Protein AF-A0A7G2IT40-F1 (afdb_monomer)

Radius of gyration: 14.06 Å; Cα contacts (8 Å, |Δi|>4): 92; chains: 1; bounding box: 41×23×29 Å

Sequence (68 aa):
MSEKTFLVEIGTEELPPKALRSLAESFAANFTAELDNAGIAHGNVEWFAAPRRLALKSRESGGISTRS

Solvent-accessible surface area (backbone atoms only — not comparable to full-atom values): 4116 Å² total; per-residue (Å²): 136,82,81,51,72,49,74,51,75,45,84,46,68,88,48,58,80,81,49,40,58,59,53,36,52,52,47,50,52,52,52,51,52,52,32,58,74,69,68,50,85,68,43,67,74,47,68,42,69,52,56,44,37,39,34,41,39,30,38,44,67,91,66,84,82,77,81,126

Organism: Citrobacter freundii (NCBI:txid546)

Foldseek 3Di:
DDWDKDKDKDFAAQADPVVQVVVQVVVQVVVVVVCVVVVNQWADWDWDGDRGMTMIMIIRPPDDPPDD

Mean predicted aligned error: 6.96 Å

pLDDT: mean 83.2, std 15.15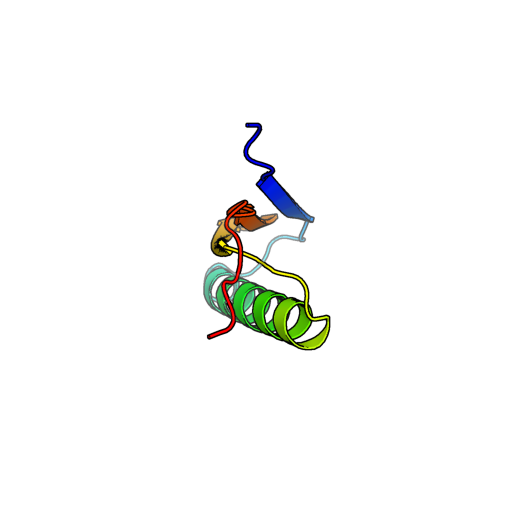, range [41.09, 94.19]

Nearest PDB structures (foldseek):
  7eiv-assembly1_C  TM=9.411E-01  e=9.478E-06  Escherichia coli K-12
  7yse-assembly1_C  TM=9.376E-01  e=9.478E-06  Escherichia coli K-12
  8h1c-assembly1_B  TM=9.456E-01  e=2.889E-03  Oryza sativa Japonica Group
  7xjy-assembly1_B  TM=9.589E-01  e=9.068E-03  Oryza sativa Japonica Group
  8ie2-assembly1_E  TM=8.715E-01  e=3.023E-02  Lactiplantibacillus plantarum WCFS1

InterPro domains:
  IPR006194 Glycine-tRNA synthetase, heterodimeric [PTHR30075] (3-57)
  IPR015944 Glycine-tRNA ligase, beta subunit [PF02092] (6-59)
  IPR015944 Glycine-tRNA ligase, beta subunit [PR01045] (7-20)
  IPR015944 Glycine-tRNA ligase, beta subunit [PR01045] (50-62)

Secondary structure (DSSP, 8-state):
---EEEEEEEE-SS--HHHHHHHHHHHHHHHHHHHHHTT-----EEEEEETTEEEEEEEE--------

Structure (mmCIF, N/CA/C/O backbone):
data_AF-A0A7G2IT40-F1
#
_entry.id   AF-A0A7G2IT40-F1
#
loop_
_atom_site.group_PDB
_atom_site.id
_atom_site.type_symbol
_atom_site.label_atom_id
_atom_site.label_alt_id
_atom_site.label_comp_id
_atom_site.label_asym_id
_atom_site.label_entity_id
_atom_site.label_seq_id
_atom_site.pdbx_PDB_ins_code
_atom_site.Cartn_x
_atom_site.Cartn_y
_atom_site.Cartn_z
_atom_site.occupancy
_atom_site.B_iso_or_equiv
_atom_site.auth_seq_id
_atom_site.auth_comp_id
_atom_site.auth_asym_id
_atom_site.auth_atom_id
_atom_site.pdbx_PDB_model_num
ATOM 1 N N . MET A 1 1 ? -20.208 17.173 7.180 1.00 41.09 1 MET A N 1
ATOM 2 C CA . MET A 1 1 ? -19.398 15.991 7.533 1.00 41.09 1 MET A CA 1
ATOM 3 C C . MET A 1 1 ? -18.161 16.017 6.654 1.00 41.09 1 MET A C 1
ATOM 5 O O . MET A 1 1 ? -18.325 16.025 5.442 1.00 41.09 1 MET A O 1
ATOM 9 N N . SER A 1 2 ? -16.968 16.159 7.229 1.00 55.44 2 SER A N 1
ATOM 10 C CA . SER A 1 2 ? -15.708 16.160 6.478 1.00 55.44 2 SER A CA 1
ATOM 11 C C . SER A 1 2 ? -15.164 14.737 6.393 1.00 55.44 2 SER A C 1
ATOM 13 O O . SER A 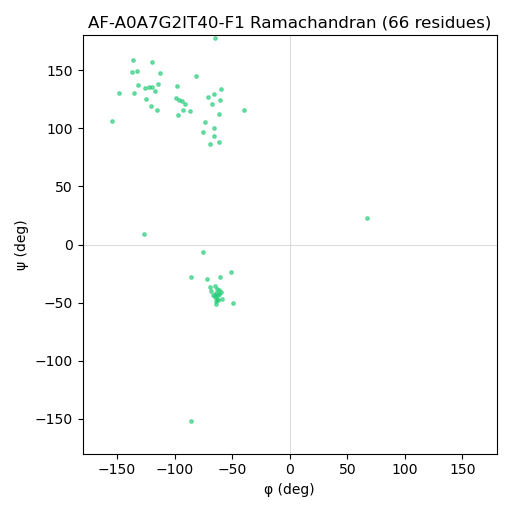1 2 ? -14.915 14.112 7.421 1.00 55.44 2 SER A O 1
ATOM 15 N N . GLU A 1 3 ? -14.984 14.221 5.179 1.00 66.12 3 GLU A N 1
ATOM 16 C CA . GLU A 1 3 ? -14.210 12.996 4.981 1.00 66.12 3 GLU A CA 1
ATOM 17 C C . GLU A 1 3 ? -12.745 13.288 5.312 1.00 66.12 3 GLU A C 1
ATOM 19 O O . GLU A 1 3 ? -12.126 14.174 4.715 1.00 66.12 3 GLU A O 1
ATOM 24 N N . LYS A 1 4 ? -12.186 12.566 6.286 1.00 78.44 4 LYS A N 1
ATOM 25 C CA . LYS A 1 4 ? -10.763 12.649 6.608 1.00 78.44 4 LYS A CA 1
ATOM 26 C C . LYS A 1 4 ? -10.031 11.580 5.815 1.00 78.44 4 LYS A C 1
ATOM 28 O O . LYS A 1 4 ? -10.256 10.383 5.980 1.00 78.44 4 LYS A O 1
ATOM 33 N N . THR A 1 5 ? -9.169 12.033 4.915 1.00 84.75 5 THR A N 1
ATOM 34 C CA . THR A 1 5 ? -8.270 11.152 4.173 1.00 84.75 5 THR A CA 1
ATOM 35 C C . THR A 1 5 ? -6.924 11.140 4.877 1.00 84.75 5 THR A C 1
ATOM 37 O O . THR A 1 5 ? -6.318 12.192 5.075 1.00 84.75 5 THR A O 1
ATOM 40 N N . PHE A 1 6 ? -6.460 9.951 5.238 1.00 86.88 6 PHE A N 1
ATOM 41 C CA . PHE A 1 6 ? -5.104 9.722 5.702 1.00 86.88 6 PHE A CA 1
ATOM 42 C C . PHE A 1 6 ? -4.241 9.319 4.506 1.00 86.88 6 PHE A C 1
ATOM 44 O O . PHE A 1 6 ? -4.561 8.361 3.803 1.00 86.88 6 PHE A O 1
ATOM 51 N N . LEU A 1 7 ? -3.159 10.054 4.266 1.00 90.94 7 LEU A N 1
ATOM 52 C CA . LEU A 1 7 ? -2.192 9.762 3.213 1.00 90.94 7 LEU A CA 1
ATOM 53 C C . LEU A 1 7 ? -0.807 9.670 3.846 1.00 90.94 7 LEU A C 1
ATOM 55 O O . LEU A 1 7 ? -0.363 10.613 4.499 1.00 90.94 7 LEU A O 1
ATOM 59 N N . VAL A 1 8 ? -0.125 8.552 3.623 1.00 90.06 8 VAL A N 1
ATOM 60 C CA . VAL A 1 8 ? 1.287 8.378 3.968 1.00 90.06 8 VAL A CA 1
ATOM 61 C C . VAL A 1 8 ? 2.076 8.145 2.689 1.00 90.06 8 VAL A C 1
ATOM 63 O O . VAL A 1 8 ? 1.682 7.332 1.856 1.00 90.06 8 VAL A O 1
ATOM 66 N N . GLU A 1 9 ? 3.180 8.870 2.528 1.00 92.88 9 GLU A N 1
ATOM 67 C CA . GLU A 1 9 ? 4.101 8.731 1.402 1.00 92.88 9 GLU A CA 1
ATOM 68 C C . GLU A 1 9 ? 5.516 8.491 1.926 1.00 92.88 9 GLU A C 1
ATOM 70 O O . GLU A 1 9 ? 5.984 9.162 2.845 1.00 92.88 9 GLU A O 1
ATOM 75 N N . ILE A 1 10 ? 6.198 7.528 1.316 1.00 88.00 10 ILE A N 1
ATOM 76 C CA . ILE A 1 10 ? 7.592 7.200 1.566 1.00 88.00 10 ILE A CA 1
ATOM 77 C C . ILE A 1 10 ? 8.370 7.487 0.283 1.00 88.00 10 ILE A C 1
ATOM 79 O O . ILE A 1 10 ? 8.167 6.841 -0.753 1.00 88.00 10 ILE A O 1
ATOM 83 N N . GLY A 1 11 ? 9.285 8.453 0.367 1.00 87.12 11 GLY A N 1
ATOM 84 C CA . GLY A 1 11 ? 10.308 8.667 -0.649 1.00 87.12 11 GLY A CA 1
ATOM 85 C C . GLY A 1 11 ? 11.325 7.532 -0.599 1.00 87.12 11 GLY A C 1
ATOM 86 O O . GLY A 1 11 ? 11.864 7.222 0.461 1.00 87.12 11 GLY A O 1
ATOM 87 N N . 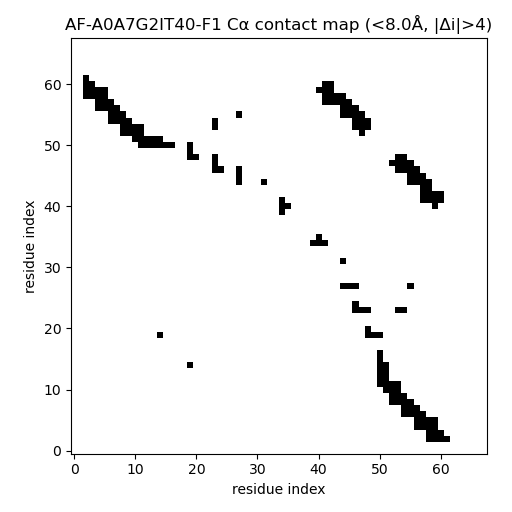THR A 1 12 ? 11.574 6.900 -1.738 1.00 86.38 12 THR A N 1
ATOM 88 C CA . THR A 1 12 ? 12.528 5.795 -1.871 1.00 86.38 12 THR A CA 1
ATOM 89 C C . THR A 1 12 ? 13.625 6.176 -2.864 1.00 86.38 12 THR A C 1
ATOM 91 O O . THR A 1 12 ? 13.448 7.063 -3.709 1.00 86.38 12 THR A O 1
ATOM 94 N N . GLU A 1 13 ? 14.788 5.531 -2.758 1.00 84.44 13 GLU A N 1
ATOM 95 C CA . GLU A 1 13 ?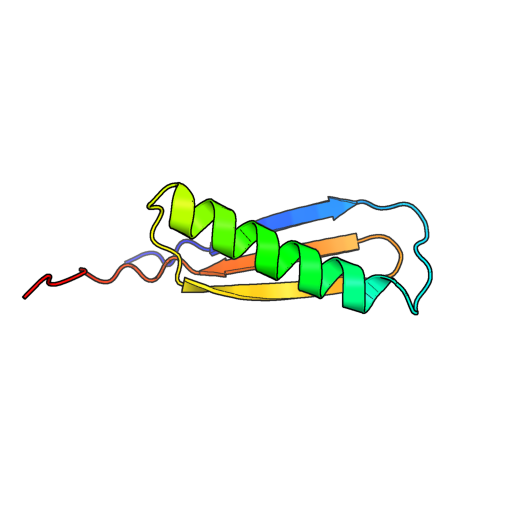 15.753 5.526 -3.862 1.00 84.44 13 GLU A CA 1
ATOM 96 C C . GLU A 1 13 ? 15.164 4.777 -5.068 1.00 84.44 13 GLU A 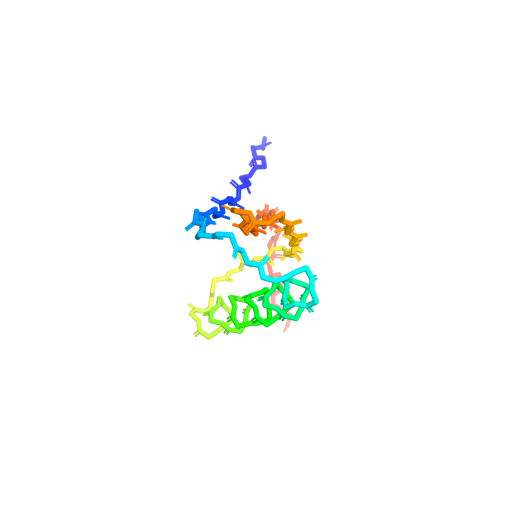C 1
ATOM 98 O O . GLU A 1 13 ? 14.032 4.306 -5.014 1.00 84.44 13 GLU A O 1
ATOM 103 N N . GLU A 1 14 ? 15.880 4.702 -6.188 1.00 87.69 14 GLU A N 1
ATOM 104 C CA . GLU A 1 14 ? 15.348 4.047 -7.384 1.00 87.69 14 GLU A CA 1
ATOM 105 C C . GLU A 1 14 ? 15.163 2.539 -7.151 1.00 87.69 14 GLU A C 1
ATOM 107 O O . GLU A 1 14 ? 16.105 1.747 -7.175 1.00 87.69 14 GLU A O 1
ATOM 112 N N . LEU A 1 15 ? 13.919 2.150 -6.877 1.00 83.12 15 LEU A N 1
ATOM 113 C CA . LEU A 1 15 ? 13.539 0.781 -6.579 1.00 83.12 15 LEU A CA 1
ATOM 114 C C . LEU A 1 15 ? 13.369 -0.038 -7.865 1.00 83.12 15 LEU A C 1
ATOM 116 O O . LEU A 1 15 ? 12.832 0.459 -8.862 1.00 83.12 15 LEU A O 1
ATOM 120 N N . PRO A 1 16 ? 13.720 -1.338 -7.840 1.00 86.56 16 PRO A N 1
ATOM 121 C CA . PRO A 1 16 ? 13.500 -2.219 -8.975 1.00 86.56 16 PRO A CA 1
ATOM 122 C C . PRO A 1 16 ? 12.006 -2.304 -9.329 1.00 86.56 16 PRO A C 1
ATOM 124 O O . PRO A 1 16 ? 11.184 -2.581 -8.449 1.00 86.56 16 PRO A O 1
ATOM 127 N N . PRO A 1 17 ? 11.624 -2.194 -10.615 1.00 84.12 17 PRO A N 1
ATOM 128 C CA . PRO A 1 17 ? 10.219 -2.191 -11.027 1.00 84.12 17 PRO A CA 1
ATOM 129 C C . PRO A 1 17 ? 9.470 -3.477 -10.649 1.00 84.12 17 PRO A C 1
ATOM 131 O O . PRO A 1 17 ? 8.270 -3.447 -10.396 1.00 84.12 17 PRO A O 1
ATOM 134 N N . LYS A 1 18 ? 10.182 -4.608 -10.547 1.00 88.38 18 LYS A N 1
ATOM 135 C CA . LYS A 1 18 ? 9.617 -5.889 -10.093 1.00 88.38 18 LYS A CA 1
ATOM 136 C C . LYS A 1 18 ? 9.310 -5.919 -8.591 1.00 88.38 18 LYS A C 1
ATOM 138 O O . LYS A 1 18 ? 8.397 -6.625 -8.182 1.00 88.38 18 LYS A O 1
ATOM 143 N N . ALA A 1 19 ? 10.065 -5.173 -7.784 1.00 88.38 19 ALA A N 1
ATOM 144 C CA . ALA A 1 19 ? 9.917 -5.150 -6.332 1.00 88.38 19 ALA A CA 1
ATOM 145 C C . ALA A 1 19 ? 8.843 -4.154 -5.873 1.00 88.38 19 ALA A C 1
ATOM 147 O O . ALA A 1 19 ? 8.207 -4.391 -4.852 1.00 88.38 19 ALA A O 1
ATOM 148 N N . LEU A 1 20 ? 8.598 -3.084 -6.643 1.00 89.12 20 LEU A N 1
ATOM 149 C CA . LEU A 1 20 ? 7.635 -2.025 -6.311 1.00 89.12 20 LEU A CA 1
ATOM 150 C C . LEU A 1 20 ? 6.261 -2.557 -5.910 1.00 89.12 20 LEU A C 1
ATOM 152 O O . LEU A 1 20 ? 5.731 -2.169 -4.874 1.00 89.12 20 LEU A O 1
ATOM 156 N N . ARG A 1 21 ? 5.697 -3.455 -6.723 1.00 90.56 21 ARG A N 1
ATOM 157 C CA . ARG A 1 21 ? 4.368 -4.015 -6.471 1.00 90.56 21 ARG A CA 1
ATOM 158 C C . ARG A 1 21 ? 4.339 -4.827 -5.181 1.00 90.56 21 ARG A C 1
ATOM 160 O O . ARG A 1 21 ? 3.501 -4.566 -4.330 1.00 90.56 21 ARG A O 1
ATOM 167 N N . SER A 1 22 ? 5.274 -5.765 -5.031 1.00 93.00 22 SER A N 1
ATOM 168 C CA . SER A 1 22 ? 5.352 -6.602 -3.830 1.00 93.00 22 SER A CA 1
ATOM 169 C C . SER A 1 22 ? 5.545 -5.752 -2.579 1.00 93.00 22 SER A C 1
ATOM 171 O O . SER A 1 22 ? 4.918 -6.015 -1.562 1.00 93.00 22 SER A O 1
ATOM 173 N N . LEU A 1 23 ? 6.385 -4.719 -2.656 1.00 91.25 23 LEU A N 1
ATOM 174 C CA . LEU A 1 23 ? 6.666 -3.842 -1.528 1.00 91.25 23 LEU A CA 1
ATOM 175 C C . LEU A 1 23 ? 5.443 -2.994 -1.160 1.00 91.25 23 LEU A C 1
ATOM 177 O O . LEU A 1 23 ? 5.144 -2.851 0.020 1.00 91.25 23 LEU A O 1
ATOM 181 N N . ALA A 1 24 ? 4.703 -2.488 -2.149 1.00 92.56 24 ALA A N 1
ATOM 182 C CA . ALA A 1 24 ? 3.466 -1.747 -1.921 1.00 92.56 24 ALA A CA 1
ATOM 183 C C . ALA A 1 24 ? 2.355 -2.626 -1.331 1.00 92.56 24 ALA A C 1
ATOM 185 O O . ALA A 1 24 ? 1.695 -2.215 -0.380 1.00 92.56 24 ALA A O 1
ATOM 186 N N . GLU A 1 25 ? 2.182 -3.846 -1.848 1.00 93.81 25 GLU A N 1
ATOM 187 C CA . GLU A 1 25 ? 1.210 -4.818 -1.336 1.00 93.81 25 GLU A CA 1
ATOM 188 C C . GLU A 1 25 ? 1.544 -5.225 0.107 1.00 93.81 25 GLU A C 1
ATOM 190 O O . GLU A 1 25 ? 0.676 -5.171 0.978 1.00 93.81 25 GLU A O 1
ATOM 195 N N . SER A 1 26 ? 2.810 -5.555 0.396 1.00 93.88 26 SER A N 1
ATOM 196 C CA . SER A 1 26 ? 3.256 -5.858 1.762 1.00 93.88 26 SER A CA 1
ATOM 197 C C . SER A 1 26 ? 3.119 -4.657 2.696 1.00 93.88 26 SER A C 1
ATOM 199 O O . SER A 1 26 ? 2.721 -4.823 3.846 1.00 93.88 26 SER A O 1
ATOM 201 N N . PHE A 1 27 ? 3.406 -3.444 2.218 1.00 92.50 27 PHE A N 1
ATOM 202 C CA . PHE A 1 27 ? 3.249 -2.231 3.014 1.00 92.50 27 PHE A CA 1
ATOM 203 C C . PHE A 1 27 ? 1.779 -1.969 3.359 1.00 92.50 27 PHE A C 1
ATOM 205 O O . PHE A 1 27 ? 1.472 -1.725 4.522 1.00 92.50 27 PHE A O 1
ATOM 212 N N . ALA A 1 28 ? 0.865 -2.096 2.393 1.00 93.44 28 ALA A N 1
ATOM 213 C CA . ALA A 1 28 ? -0.571 -1.948 2.621 1.00 93.44 28 ALA A CA 1
ATOM 214 C C . ALA A 1 28 ? -1.117 -2.998 3.602 1.00 93.44 28 ALA A C 1
ATOM 216 O O . ALA A 1 28 ? -1.890 -2.657 4.499 1.00 93.44 28 ALA A O 1
ATOM 217 N N . ALA A 1 29 ? -0.695 -4.258 3.452 1.00 94.19 29 ALA A N 1
ATOM 218 C CA . ALA A 1 29 ? -1.116 -5.355 4.319 1.00 94.19 29 ALA A CA 1
ATOM 219 C C . ALA A 1 29 ? -0.648 -5.145 5.766 1.00 94.19 29 ALA A C 1
ATOM 221 O O . ALA A 1 29 ? -1.461 -5.206 6.685 1.00 94.19 29 ALA A O 1
ATOM 222 N N . ASN A 1 30 ? 0.635 -4.826 5.960 1.00 93.94 30 ASN A N 1
ATOM 223 C CA . ASN A 1 30 ? 1.184 -4.562 7.290 1.00 93.94 30 ASN A CA 1
ATOM 224 C C . ASN A 1 30 ? 0.549 -3.318 7.918 1.00 93.94 30 ASN A C 1
ATOM 226 O O . ASN A 1 30 ? 0.187 -3.341 9.086 1.00 93.94 30 ASN A O 1
ATOM 230 N N . PHE A 1 31 ? 0.356 -2.247 7.144 1.00 91.69 31 PHE A N 1
ATOM 231 C CA . PHE A 1 31 ? -0.283 -1.029 7.639 1.00 91.69 31 PHE A CA 1
ATOM 232 C C . PHE A 1 31 ? -1.719 -1.283 8.113 1.00 91.69 31 PHE A C 1
ATOM 234 O O . PHE A 1 31 ? -2.106 -0.815 9.177 1.00 91.69 31 PHE A O 1
ATOM 241 N N . THR A 1 32 ? -2.486 -2.066 7.352 1.00 91.62 32 THR A N 1
ATOM 242 C CA . THR A 1 32 ? -3.850 -2.467 7.725 1.00 91.62 32 THR A CA 1
ATOM 243 C C . THR A 1 32 ? -3.849 -3.293 9.012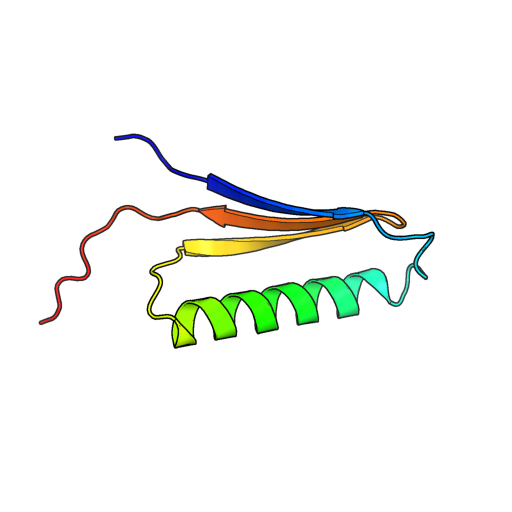 1.00 91.62 32 THR A C 1
ATOM 245 O O . THR A 1 32 ? -4.566 -2.964 9.950 1.00 91.62 32 THR A O 1
ATOM 248 N N . ALA A 1 33 ? -2.974 -4.299 9.101 1.00 93.56 33 ALA A N 1
ATOM 249 C CA . ALA A 1 33 ? -2.865 -5.148 10.285 1.00 93.56 33 ALA A CA 1
ATOM 250 C C . ALA A 1 33 ? -2.477 -4.364 11.552 1.00 93.56 33 ALA A C 1
ATOM 252 O O . ALA A 1 33 ? -3.007 -4.631 12.628 1.00 93.56 33 ALA A O 1
ATOM 253 N N . GLU A 1 34 ? -1.582 -3.379 11.439 1.00 92.25 34 GLU A N 1
ATOM 254 C CA . GLU A 1 34 ? -1.207 -2.520 12.568 1.00 92.25 34 GLU A CA 1
ATOM 255 C C . GLU A 1 34 ? -2.345 -1.581 12.991 1.00 92.25 34 GLU A C 1
ATOM 257 O O . GLU A 1 34 ? -2.533 -1.352 14.186 1.00 92.25 34 GLU A O 1
ATOM 262 N N . LEU A 1 35 ? -3.141 -1.064 12.047 1.00 89.75 35 LEU A N 1
ATOM 263 C CA . LEU A 1 35 ? -4.331 -0.272 12.376 1.00 89.75 35 LEU A CA 1
ATOM 264 C C . LEU A 1 35 ? -5.387 -1.114 13.103 1.00 89.75 35 LEU A C 1
ATOM 266 O O . LEU A 1 35 ? -5.921 -0.664 14.120 1.00 89.75 35 LEU A O 1
ATOM 270 N N . ASP A 1 36 ? -5.631 -2.336 12.626 1.00 90.25 36 ASP A N 1
ATOM 271 C CA . ASP A 1 36 ? -6.514 -3.308 13.276 1.00 90.25 36 ASP A CA 1
ATOM 272 C C . ASP A 1 36 ? -6.034 -3.626 14.700 1.00 90.25 36 ASP A C 1
ATOM 274 O O . ASP A 1 36 ? -6.813 -3.577 15.654 1.00 90.25 36 ASP A O 1
ATOM 278 N N . ASN A 1 37 ? -4.734 -3.891 14.868 1.00 93.31 37 ASN A N 1
ATOM 279 C CA . ASN A 1 37 ? -4.121 -4.189 16.164 1.00 93.31 37 ASN A CA 1
ATOM 280 C C . ASN A 1 37 ? -4.181 -2.993 17.132 1.00 93.31 37 ASN A C 1
ATOM 282 O O . ASN A 1 37 ? -4.398 -3.163 18.331 1.00 93.31 37 ASN A O 1
ATOM 286 N N . ALA A 1 38 ? -4.047 -1.770 16.616 1.00 90.75 38 ALA A N 1
ATOM 287 C CA . ALA A 1 38 ? -4.214 -0.538 17.383 1.00 90.75 38 ALA A CA 1
ATOM 288 C C . ALA A 1 38 ? -5.690 -0.198 17.683 1.00 90.75 38 ALA A C 1
ATOM 290 O O . ALA A 1 38 ? -5.958 0.755 18.418 1.00 90.75 38 ALA A O 1
ATOM 291 N N . GLY A 1 39 ? -6.651 -0.943 17.122 1.00 87.12 39 GLY A N 1
ATOM 292 C CA . GLY A 1 39 ? -8.084 -0.677 17.259 1.00 87.12 39 GLY A CA 1
ATOM 293 C C . GLY A 1 39 ? -8.531 0.619 16.575 1.00 87.12 39 GLY A C 1
ATOM 294 O O . GLY A 1 39 ? -9.541 1.209 16.966 1.00 87.12 39 GLY A O 1
ATOM 295 N N . ILE A 1 40 ? -7.773 1.093 15.584 1.00 85.56 40 ILE A N 1
ATOM 296 C CA . ILE A 1 40 ? -8.070 2.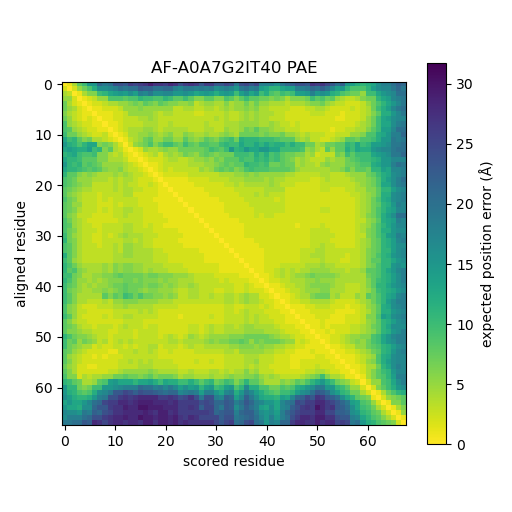319 14.846 1.00 85.56 40 ILE A CA 1
ATOM 297 C C . ILE A 1 40 ? -9.000 1.963 13.694 1.00 85.56 40 ILE A C 1
ATOM 299 O O . ILE A 1 40 ? -8.614 1.262 12.764 1.00 85.56 40 ILE A O 1
ATOM 303 N N . ALA A 1 41 ? -10.226 2.485 13.729 1.00 83.62 41 ALA A N 1
ATOM 304 C CA . ALA A 1 41 ? -11.152 2.325 12.620 1.00 83.62 41 ALA A CA 1
ATOM 305 C C . ALA A 1 41 ? -10.565 2.953 11.348 1.00 83.62 41 ALA A C 1
ATOM 307 O O . ALA A 1 41 ? -10.243 4.142 11.312 1.00 83.62 41 ALA A O 1
ATOM 308 N N . HIS A 1 42 ? -10.463 2.156 10.291 1.00 84.56 42 HIS A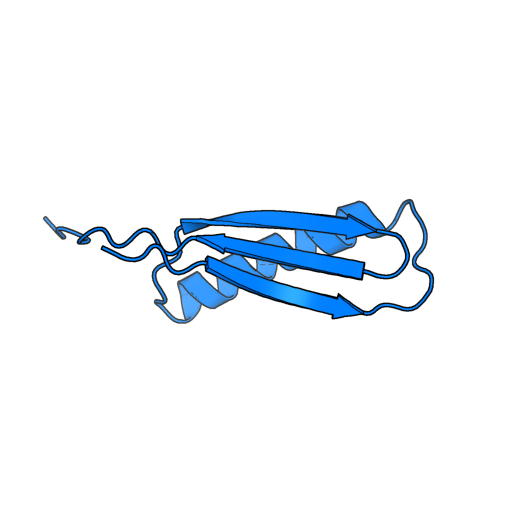 N 1
ATOM 309 C CA . HIS A 1 42 ? -10.010 2.608 8.988 1.00 84.56 42 HIS A CA 1
ATOM 310 C C . HIS A 1 42 ? -10.949 2.093 7.903 1.00 84.56 42 HIS A C 1
ATOM 312 O O . HIS A 1 42 ? -11.563 1.034 8.026 1.00 84.56 42 HIS A O 1
ATOM 318 N N . GLY A 1 43 ? -11.083 2.864 6.829 1.00 85.00 43 GLY A N 1
ATOM 319 C CA . GLY A 1 43 ? -11.780 2.403 5.640 1.00 85.00 43 GLY A CA 1
ATOM 320 C C . GLY A 1 43 ? -10.848 1.627 4.720 1.00 85.00 43 GLY A C 1
ATOM 321 O O . GLY A 1 43 ? -9.859 1.017 5.135 1.00 85.00 43 GLY A O 1
ATOM 322 N N . ASN A 1 44 ? -11.174 1.672 3.432 1.00 87.31 44 ASN A N 1
ATOM 323 C CA . ASN A 1 44 ? -10.382 1.021 2.401 1.00 87.31 44 ASN A CA 1
ATOM 324 C C . ASN A 1 44 ? -8.994 1.679 2.282 1.00 87.31 44 ASN A C 1
ATOM 326 O O . ASN A 1 44 ? -8.901 2.906 2.161 1.00 87.31 44 ASN A O 1
ATOM 330 N N . VAL A 1 45 ? -7.946 0.851 2.314 1.00 90.88 45 VAL A N 1
ATOM 331 C CA . VAL A 1 45 ? -6.551 1.253 2.118 1.00 90.88 45 VAL A CA 1
ATOM 332 C C . VAL A 1 45 ? -6.163 1.003 0.660 1.00 90.88 45 VAL A C 1
ATOM 334 O O . VAL A 1 45 ? -6.038 -0.135 0.214 1.00 90.88 45 VAL A O 1
ATOM 337 N N . GLU A 1 46 ? -5.941 2.084 -0.080 1.00 92.81 46 GLU A N 1
ATOM 338 C CA . GLU A 1 46 ? -5.455 2.072 -1.460 1.00 92.81 46 GLU A CA 1
ATOM 339 C C . GLU A 1 46 ? -3.939 2.311 -1.474 1.00 92.81 46 GLU A C 1
ATOM 341 O O . GLU A 1 46 ? -3.446 3.202 -0.778 1.00 92.81 46 GLU A O 1
ATOM 346 N N . TRP A 1 47 ? -3.193 1.558 -2.285 1.00 94.19 47 TRP A N 1
ATOM 347 C CA . TRP A 1 47 ? -1.741 1.704 -2.408 1.00 94.19 47 TRP A CA 1
ATOM 348 C C . TRP A 1 47 ? -1.316 2.217 -3.783 1.00 94.19 47 TRP A C 1
ATOM 350 O O . TRP A 1 47 ? -1.932 1.920 -4.806 1.00 94.19 47 TRP A O 1
ATOM 360 N N . PHE A 1 48 ? -0.224 2.980 -3.801 1.00 93.25 48 PHE A N 1
ATOM 361 C CA . PHE A 1 48 ? 0.379 3.564 -4.993 1.00 93.25 48 PHE A CA 1
ATOM 362 C C . PHE A 1 48 ? 1.882 3.302 -4.983 1.00 93.25 48 PHE A C 1
ATOM 364 O O . PHE A 1 48 ? 2.541 3.456 -3.955 1.00 93.25 48 PHE A O 1
ATOM 371 N N . ALA A 1 49 ? 2.430 2.935 -6.140 1.00 92.19 49 ALA A N 1
ATOM 372 C CA . ALA A 1 49 ? 3.850 2.655 -6.284 1.00 92.19 49 ALA A CA 1
ATOM 373 C C . ALA A 1 49 ? 4.422 3.296 -7.549 1.00 92.19 49 ALA A C 1
ATOM 375 O O . ALA A 1 49 ? 3.896 3.123 -8.647 1.00 92.19 49 ALA A O 1
ATOM 376 N N . ALA A 1 50 ? 5.531 4.004 -7.387 1.00 91.94 50 ALA A N 1
ATOM 377 C CA . ALA A 1 50 ? 6.374 4.537 -8.443 1.00 91.94 50 ALA A CA 1
ATOM 378 C C . ALA A 1 50 ? 7.848 4.281 -8.073 1.00 91.94 50 ALA A C 1
ATOM 380 O O . ALA A 1 50 ? 8.148 4.132 -6.890 1.00 91.94 50 ALA A O 1
ATOM 381 N N . PRO A 1 51 ? 8.794 4.284 -9.032 1.00 90.00 51 PRO A N 1
ATOM 382 C CA . PRO A 1 51 ? 10.195 3.910 -8.786 1.00 90.00 51 PRO A CA 1
ATOM 383 C C . PRO A 1 51 ? 10.891 4.610 -7.617 1.00 90.00 51 PRO A C 1
ATOM 385 O O . PRO A 1 51 ? 11.853 4.073 -7.097 1.00 90.00 51 PRO A O 1
ATOM 388 N N . ARG A 1 52 ? 10.420 5.793 -7.209 1.00 92.00 52 ARG A N 1
ATOM 389 C CA . ARG A 1 52 ? 10.997 6.583 -6.110 1.00 92.00 52 ARG A CA 1
ATOM 390 C C . ARG A 1 52 ? 9.981 6.972 -5.035 1.00 92.00 52 ARG A C 1
ATOM 392 O O . ARG A 1 52 ? 10.260 7.835 -4.205 1.00 92.00 52 ARG A O 1
ATOM 399 N N . ARG A 1 53 ? 8.765 6.417 -5.088 1.00 92.94 53 ARG A N 1
ATOM 400 C CA . ARG A 1 53 ? 7.650 6.790 -4.205 1.00 92.94 53 ARG A CA 1
ATOM 401 C C . ARG A 1 53 ? 6.739 5.604 -3.935 1.00 92.94 53 ARG A C 1
ATOM 403 O O . ARG A 1 53 ? 6.263 4.962 -4.868 1.00 92.94 53 ARG A O 1
ATOM 410 N N . LEU A 1 54 ? 6.437 5.370 -2.669 1.00 92.19 54 LEU A N 1
ATOM 411 C CA . LEU A 1 54 ? 5.361 4.485 -2.236 1.00 92.19 54 LEU A CA 1
ATOM 412 C C . LEU A 1 54 ? 4.371 5.310 -1.433 1.00 92.19 54 LEU A C 1
ATOM 414 O O . LEU A 1 54 ? 4.788 6.100 -0.594 1.00 92.19 54 LEU A O 1
ATOM 418 N N . ALA A 1 55 ? 3.079 5.132 -1.667 1.00 93.94 55 ALA A N 1
ATOM 419 C CA . ALA A 1 55 ? 2.064 5.820 -0.888 1.00 93.94 55 ALA A CA 1
ATOM 420 C C . ALA A 1 55 ? 0.912 4.888 -0.521 1.00 93.94 55 ALA A C 1
ATOM 422 O O . ALA A 1 55 ? 0.559 3.994 -1.290 1.00 93.94 55 ALA A O 1
ATOM 423 N N . LEU A 1 56 ? 0.311 5.129 0.640 1.00 93.12 56 LEU A N 1
ATOM 424 C CA . LEU A 1 56 ? -0.949 4.526 1.061 1.00 93.12 56 LEU A CA 1
ATOM 425 C C . LEU A 1 56 ? -1.948 5.630 1.362 1.00 93.12 56 LEU A C 1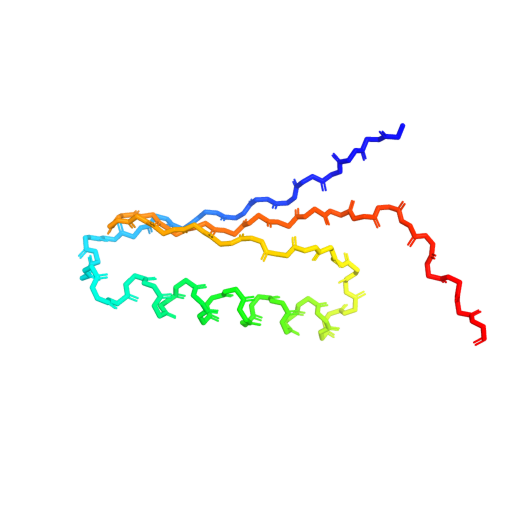
ATOM 427 O O . LEU A 1 56 ? -1.627 6.605 2.042 1.00 93.12 56 LEU A O 1
ATOM 431 N N . LYS A 1 57 ? -3.173 5.447 0.887 1.00 91.94 57 LYS A N 1
ATOM 432 C CA . LYS A 1 57 ? -4.302 6.332 1.137 1.00 91.94 57 LYS A CA 1
ATOM 433 C C . LYS A 1 57 ? -5.399 5.529 1.816 1.00 91.94 57 LYS A C 1
ATOM 435 O O . LYS A 1 57 ? -5.922 4.591 1.225 1.00 91.94 57 LYS A O 1
ATOM 440 N N . SER A 1 58 ? -5.778 5.927 3.021 1.00 89.62 58 SER A N 1
ATOM 441 C CA . SER A 1 58 ? -6.944 5.393 3.717 1.00 89.62 58 SER A CA 1
ATOM 442 C C . SER A 1 58 ? -7.991 6.483 3.872 1.00 89.62 58 SER A C 1
ATOM 444 O O . SER A 1 58 ? -7.671 7.639 4.162 1.00 89.62 58 SER A O 1
ATOM 446 N N . ARG A 1 59 ? -9.256 6.130 3.661 1.00 85.25 59 ARG A N 1
ATOM 447 C CA . ARG A 1 59 ? -10.379 7.014 3.974 1.00 85.25 59 ARG A CA 1
ATOM 448 C C . ARG A 1 59 ? -10.961 6.609 5.313 1.00 85.25 59 ARG A C 1
ATOM 450 O O . ARG A 1 59 ? -11.331 5.455 5.494 1.00 85.25 59 ARG A O 1
ATOM 457 N N . GLU A 1 60 ? -11.068 7.552 6.238 1.00 72.56 60 GLU A N 1
ATOM 458 C CA . GLU A 1 60 ? -11.846 7.344 7.452 1.00 72.56 60 GLU A CA 1
ATOM 459 C C . GLU A 1 60 ? -13.329 7.405 7.074 1.00 72.56 60 GLU A C 1
ATOM 461 O O . GLU A 1 60 ? -13.883 8.471 6.795 1.00 72.56 60 GLU A O 1
ATOM 466 N N . SER A 1 61 ? -13.987 6.250 7.029 1.00 59.19 61 SER A N 1
ATOM 467 C CA . SER A 1 61 ? -15.441 6.197 6.959 1.00 59.19 61 SER A CA 1
ATOM 468 C C . SER A 1 61 ? -15.987 6.530 8.342 1.00 59.19 61 SER A C 1
ATOM 470 O O . SER A 1 61 ? -16.051 5.668 9.215 1.00 59.19 61 SER A O 1
ATOM 472 N N . GLY A 1 62 ? -16.358 7.795 8.552 1.00 56.16 62 GLY A N 1
ATOM 473 C CA . GLY A 1 62 ? -17.111 8.227 9.726 1.00 56.16 62 GLY A CA 1
ATOM 474 C C . GLY A 1 62 ? -18.468 7.523 9.758 1.00 56.16 62 GLY A C 1
ATOM 475 O O . GLY A 1 62 ? -19.440 8.016 9.195 1.00 56.16 62 GLY A O 1
ATOM 476 N N . GLY A 1 63 ? -18.522 6.341 10.365 1.00 47.84 63 GLY A N 1
ATOM 477 C CA . GLY A 1 63 ? -19.690 5.471 10.353 1.00 47.84 63 GLY A CA 1
ATOM 478 C C . GLY A 1 63 ? -19.684 4.565 11.571 1.00 47.84 63 GLY A C 1
ATOM 479 O O . GLY A 1 63 ? -18.882 3.645 11.673 1.00 47.84 63 GLY A O 1
ATOM 480 N N . ILE A 1 64 ? -20.575 4.894 12.499 1.00 48.62 64 ILE A N 1
ATOM 481 C CA . ILE A 1 64 ? -20.852 4.241 13.778 1.00 48.62 64 ILE A CA 1
ATOM 482 C C . ILE A 1 64 ? -20.791 2.713 13.643 1.00 48.62 64 ILE A C 1
ATOM 484 O O . ILE A 1 64 ? -21.617 2.103 12.966 1.00 48.62 64 ILE A O 1
ATOM 488 N N . SER A 1 65 ? -19.832 2.095 14.336 1.00 46.62 65 SER A N 1
ATOM 489 C CA . SER A 1 65 ? -19.877 0.666 14.633 1.00 46.62 65 SER A CA 1
ATOM 490 C C . SER A 1 65 ? -21.008 0.451 15.642 1.00 46.62 65 SER A C 1
ATOM 492 O O . SER A 1 65 ? -20.804 0.522 16.854 1.00 46.62 65 SER A O 1
ATOM 494 N N . THR A 1 66 ? -22.237 0.267 15.147 1.00 47.03 66 THR A N 1
ATOM 495 C CA . THR A 1 66 ? -23.315 -0.317 15.948 1.00 47.03 66 THR A CA 1
ATOM 496 C C . THR A 1 66 ? -22.898 -1.751 16.232 1.00 47.03 66 THR A C 1
ATOM 498 O O . THR A 1 66 ? -23.103 -2.656 15.427 1.00 47.03 66 THR A O 1
ATOM 501 N N . ARG A 1 67 ? -22.245 -1.932 17.380 1.00 46.53 67 ARG A N 1
ATOM 502 C CA . ARG A 1 67 ? -22.152 -3.221 18.053 1.00 46.53 67 ARG A CA 1
ATOM 503 C C . ARG A 1 67 ? -23.580 -3.638 18.398 1.00 46.53 67 ARG A C 1
ATOM 505 O O . ARG A 1 67 ? -24.232 -2.950 19.182 1.00 46.53 67 ARG A O 1
ATOM 512 N N . SER A 1 68 ? -24.059 -4.696 17.752 1.00 41.28 68 SER A N 1
ATOM 513 C CA . SER A 1 68 ? -25.249 -5.424 18.192 1.00 41.28 68 SER A CA 1
ATOM 514 C C . SER A 1 68 ? -24.865 -6.537 19.153 1.00 41.28 68 SER A C 1
ATOM 516 O O . SER A 1 68 ? -23.696 -6.983 19.104 1.00 41.28 68 SER A O 1
#